Protein AF-A0A955ECC2-F1 (afdb_monomer_lite)

pLDDT: mean 83.62, std 10.17, range [56.03, 97.81]

Structure (mmCIF, N/CA/C/O backbone):
data_AF-A0A955ECC2-F1
#
_entry.id   AF-A0A955ECC2-F1
#
loop_
_atom_site.group_PDB
_atom_site.id
_atom_site.type_symbol
_atom_site.label_atom_id
_atom_site.label_alt_id
_atom_site.label_comp_id
_atom_site.label_asym_id
_atom_site.label_entity_id
_atom_site.label_seq_id
_atom_site.pdbx_PDB_ins_code
_atom_site.Cartn_x
_atom_site.Cartn_y
_atom_site.Cartn_z
_atom_site.occupancy
_atom_site.B_iso_or_equiv
_atom_site.auth_seq_id
_atom_site.auth_comp_id
_atom_site.auth_asym_id
_atom_site.auth_atom_id
_atom_site.pdbx_PDB_model_num
ATOM 1 N N . MET A 1 1 ? 49.416 -9.555 -21.312 1.00 58.25 1 MET A N 1
ATOM 2 C CA . MET A 1 1 ? 48.723 -9.124 -22.547 1.00 58.25 1 MET A CA 1
ATOM 3 C C . MET A 1 1 ? 47.642 -8.119 -22.156 1.00 58.25 1 MET A C 1
ATOM 5 O O . MET A 1 1 ? 46.641 -8.520 -21.577 1.00 58.25 1 MET A O 1
ATOM 9 N N . MET A 1 2 ? 47.886 -6.816 -22.341 1.00 69.06 2 MET A N 1
ATOM 10 C CA . MET A 1 2 ? 46.905 -5.767 -22.018 1.00 69.06 2 MET A CA 1
ATOM 11 C C . MET A 1 2 ? 45.775 -5.801 -23.053 1.00 69.06 2 MET A C 1
ATOM 13 O O . MET A 1 2 ? 46.041 -5.769 -24.253 1.00 69.06 2 MET A O 1
ATOM 17 N N . LYS A 1 3 ? 44.522 -5.920 -22.597 1.00 71.75 3 LYS A N 1
ATOM 18 C CA . LYS A 1 3 ? 43.347 -5.846 -23.478 1.00 71.75 3 LYS A CA 1
ATOM 19 C C . LYS A 1 3 ? 43.221 -4.430 -24.048 1.00 71.75 3 LYS A C 1
ATOM 21 O O . LYS A 1 3 ? 43.574 -3.470 -23.366 1.00 71.75 3 LYS A O 1
ATOM 26 N N . SER A 1 4 ? 42.752 -4.308 -25.293 1.00 85.94 4 SER A N 1
ATOM 27 C CA . SER A 1 4 ? 42.658 -3.005 -25.960 1.00 85.94 4 SER A CA 1
ATOM 28 C C . SER A 1 4 ? 41.712 -2.066 -25.192 1.00 85.94 4 SER A C 1
ATOM 30 O O . SER A 1 4 ? 40.735 -2.532 -24.602 1.00 85.94 4 SER A O 1
ATOM 32 N N . PRO A 1 5 ? 41.957 -0.747 -25.187 1.00 82.00 5 PRO A N 1
ATOM 33 C CA . PRO A 1 5 ? 41.069 0.210 -24.520 1.00 82.00 5 PRO A CA 1
ATOM 34 C C . PRO A 1 5 ? 39.634 0.151 -25.069 1.00 82.00 5 PRO A C 1
ATOM 36 O O . PRO A 1 5 ? 38.678 0.298 -24.314 1.00 82.00 5 PRO A O 1
ATOM 39 N N . PHE A 1 6 ? 39.468 -0.176 -26.354 1.00 89.56 6 PHE A N 1
ATOM 40 C CA . PHE A 1 6 ? 38.159 -0.390 -26.979 1.00 89.56 6 PHE A CA 1
ATOM 41 C C . PHE A 1 6 ? 37.366 -1.551 -26.369 1.00 89.56 6 PHE A C 1
ATOM 43 O O . PHE A 1 6 ? 36.144 -1.465 -26.291 1.00 89.56 6 PHE A O 1
ATOM 50 N N . PHE A 1 7 ? 38.035 -2.606 -25.890 1.00 91.75 7 PHE A N 1
ATOM 51 C CA . PHE A 1 7 ? 37.361 -3.689 -25.170 1.00 91.75 7 PHE A CA 1
ATOM 52 C C . PHE A 1 7 ? 36.719 -3.179 -23.875 1.00 91.75 7 PHE A C 1
ATOM 54 O O . PHE A 1 7 ? 35.573 -3.509 -23.584 1.00 91.75 7 PHE A O 1
ATOM 61 N N . TRP A 1 8 ? 37.433 -2.345 -23.117 1.00 92.56 8 TRP A N 1
ATOM 62 C CA . TRP A 1 8 ? 36.920 -1.789 -21.866 1.00 92.56 8 TRP A CA 1
ATOM 63 C C . TRP A 1 8 ? 35.776 -0.805 -22.098 1.00 92.56 8 TRP A C 1
ATOM 65 O O . TRP A 1 8 ? 34.768 -0.890 -21.402 1.00 92.56 8 TRP A O 1
ATOM 75 N N . PHE A 1 9 ? 35.877 0.061 -23.111 1.00 94.94 9 PHE A N 1
ATOM 76 C CA . PHE A 1 9 ? 34.762 0.933 -23.493 1.00 94.94 9 PHE A CA 1
ATOM 77 C C . PHE A 1 9 ? 33.528 0.132 -23.921 1.00 94.94 9 PHE A C 1
ATOM 79 O O . PHE A 1 9 ? 32.423 0.445 -23.487 1.00 94.94 9 PHE A O 1
ATOM 86 N N . GLY A 1 10 ? 33.711 -0.932 -24.710 1.00 95.31 10 GLY A N 1
ATOM 87 C CA . GLY A 1 10 ? 32.619 -1.820 -25.108 1.00 95.31 10 GLY A CA 1
ATOM 88 C C . GLY A 1 10 ? 31.979 -2.547 -23.923 1.00 95.31 10 GLY A C 1
ATOM 89 O O . GLY A 1 10 ? 30.758 -2.640 -23.854 1.00 95.31 10 GLY A O 1
ATOM 90 N N . LEU A 1 11 ? 32.785 -3.009 -22.962 1.00 95.38 11 LEU A N 1
ATOM 91 C CA . LEU A 1 11 ? 32.288 -3.666 -21.752 1.00 95.38 11 LEU A CA 1
ATOM 92 C C . LEU A 1 11 ? 31.463 -2.711 -20.881 1.00 95.38 11 LEU A C 1
ATOM 94 O O . LEU A 1 11 ? 30.380 -3.077 -20.436 1.00 95.38 11 LEU A O 1
ATOM 98 N N . VAL A 1 12 ? 31.948 -1.486 -20.666 1.00 96.38 12 VAL A N 1
ATOM 99 C CA . VAL A 1 12 ? 31.218 -0.467 -19.895 1.00 96.38 12 VAL A CA 1
ATOM 100 C C . VAL A 1 12 ? 29.919 -0.082 -20.600 1.00 96.38 12 VAL A C 1
ATOM 102 O O . VAL A 1 12 ? 28.876 -0.017 -19.955 1.00 96.38 12 VAL A O 1
ATOM 105 N N . ALA A 1 13 ? 29.956 0.116 -21.921 1.00 96.69 13 ALA A N 1
ATOM 106 C CA . ALA A 1 13 ? 28.761 0.417 -22.704 1.00 96.69 13 ALA A CA 1
ATOM 107 C C . ALA A 1 13 ? 27.728 -0.716 -22.626 1.00 96.69 13 ALA A C 1
ATOM 109 O O . ALA A 1 13 ? 26.544 -0.450 -22.447 1.00 96.69 13 ALA A O 1
ATOM 110 N N . LEU A 1 14 ? 28.173 -1.975 -22.696 1.00 96.81 14 LEU A N 1
ATOM 111 C CA . LEU A 1 14 ? 27.298 -3.137 -22.561 1.00 96.81 14 LEU A CA 1
ATOM 112 C C . LEU A 1 14 ? 26.618 -3.175 -21.190 1.00 96.81 14 LEU A C 1
ATOM 114 O O . LEU A 1 14 ? 25.405 -3.352 -21.128 1.00 96.81 14 LEU A O 1
ATOM 118 N N . ILE A 1 15 ? 27.381 -2.986 -20.109 1.00 97.62 15 ILE A N 1
ATOM 119 C CA . ILE A 1 15 ? 26.835 -2.967 -18.745 1.00 97.62 15 ILE A CA 1
ATOM 120 C C . ILE A 1 15 ? 25.809 -1.836 -18.604 1.00 97.62 15 ILE A C 1
ATOM 122 O O . ILE A 1 15 ? 24.687 -2.095 -18.185 1.00 97.62 15 ILE A O 1
ATOM 126 N N . MET A 1 16 ? 26.131 -0.625 -19.070 1.00 97.75 16 MET A N 1
ATOM 127 C CA . MET A 1 16 ? 25.187 0.500 -19.078 1.00 97.75 16 MET A CA 1
ATOM 128 C C . MET A 1 16 ? 23.908 0.188 -19.862 1.00 97.75 16 MET A C 1
ATOM 130 O O . MET A 1 16 ? 22.815 0.498 -19.398 1.00 97.75 16 MET A O 1
ATOM 134 N N . CYS A 1 17 ? 24.013 -0.429 -21.042 1.00 97.69 17 CYS A N 1
ATOM 135 C CA . CYS A 1 17 ? 22.839 -0.816 -21.823 1.00 97.69 17 CYS A CA 1
ATOM 136 C C . CYS A 1 17 ? 21.964 -1.831 -21.079 1.00 97.69 17 CYS A C 1
ATOM 138 O O . CYS A 1 17 ? 20.740 -1.717 -21.124 1.00 97.69 17 CYS A O 1
ATOM 140 N N . VAL A 1 18 ? 22.576 -2.801 -20.393 1.00 97.81 18 VAL A N 1
ATOM 141 C CA . VAL A 1 18 ? 21.850 -3.770 -19.561 1.00 97.81 18 VAL A CA 1
ATOM 142 C C . VAL A 1 18 ? 21.156 -3.067 -18.398 1.00 97.81 18 VAL A C 1
ATOM 144 O O . VAL A 1 18 ? 19.976 -3.324 -18.176 1.00 97.81 18 VAL A O 1
ATOM 147 N N . ASP A 1 19 ? 21.832 -2.140 -17.718 1.00 96.94 19 ASP A N 1
ATOM 148 C CA . ASP A 1 19 ? 21.242 -1.369 -16.620 1.00 96.94 19 ASP A CA 1
ATOM 149 C C . ASP A 1 19 ? 20.042 -0.550 -17.102 1.00 96.94 19 ASP A C 1
ATOM 151 O O . ASP A 1 19 ? 18.952 -0.655 -16.540 1.00 96.94 19 ASP A O 1
ATOM 155 N N . PHE A 1 20 ? 20.190 0.218 -18.186 1.00 97.12 20 PHE A N 1
ATOM 156 C CA . PHE A 1 20 ? 19.084 1.002 -18.739 1.00 97.12 20 PHE A CA 1
ATOM 157 C C . PHE A 1 20 ? 17.909 0.126 -19.176 1.00 97.12 20 PHE A C 1
ATOM 159 O O . PHE A 1 20 ? 16.758 0.494 -18.944 1.00 97.12 20 PHE A O 1
ATOM 166 N N . ALA A 1 21 ? 18.177 -1.039 -19.771 1.00 96.50 21 ALA A N 1
ATOM 167 C CA . ALA A 1 21 ? 17.131 -1.988 -20.133 1.00 96.50 21 ALA A CA 1
ATOM 168 C C . ALA A 1 21 ? 16.424 -2.557 -18.893 1.00 96.50 21 ALA A C 1
ATOM 170 O O . ALA A 1 21 ? 15.196 -2.635 -18.876 1.00 96.50 21 ALA A O 1
ATOM 171 N N . ALA A 1 22 ? 17.172 -2.905 -17.843 1.00 94.69 22 ALA A N 1
ATOM 172 C CA . ALA A 1 22 ? 16.619 -3.416 -16.593 1.00 94.69 22 ALA A CA 1
ATOM 173 C C . ALA A 1 22 ? 15.762 -2.360 -15.876 1.00 94.69 22 ALA A C 1
ATOM 175 O O . ALA A 1 22 ? 14.625 -2.644 -15.502 1.00 94.69 22 ALA A O 1
ATOM 176 N N . PHE A 1 23 ? 16.256 -1.127 -15.743 1.00 92.88 23 PHE A N 1
ATOM 177 C CA . PHE A 1 23 ? 15.495 -0.028 -15.145 1.00 92.88 23 PHE A CA 1
ATOM 178 C C . PHE A 1 23 ? 14.274 0.349 -15.983 1.00 92.88 23 PHE A C 1
ATOM 180 O O . PHE A 1 23 ? 13.189 0.516 -15.433 1.00 92.88 23 PHE A O 1
ATOM 187 N N . GLY A 1 24 ? 14.415 0.428 -17.308 1.00 91.50 24 GLY A N 1
ATOM 188 C CA . GLY A 1 24 ? 13.293 0.686 -18.208 1.00 91.50 24 GLY A CA 1
ATOM 189 C C . GLY A 1 24 ? 12.214 -0.391 -18.102 1.00 91.50 24 GLY A C 1
ATOM 190 O O . GLY A 1 24 ? 11.029 -0.072 -18.039 1.00 91.50 24 GLY A O 1
ATOM 191 N N . TYR A 1 25 ? 12.616 -1.660 -18.001 1.00 89.81 25 TYR A N 1
ATOM 192 C CA . TYR A 1 25 ? 11.700 -2.773 -17.762 1.00 89.81 25 TYR A CA 1
ATOM 193 C C . TYR A 1 25 ? 10.977 -2.650 -16.414 1.00 89.81 25 TYR A C 1
ATOM 195 O O . TYR A 1 25 ? 9.758 -2.812 -16.362 1.00 89.81 25 TYR A O 1
ATOM 203 N N . LEU A 1 26 ? 11.696 -2.323 -15.334 1.00 87.12 26 LEU A N 1
ATOM 204 C CA . LEU A 1 26 ? 11.098 -2.126 -14.010 1.00 87.12 26 LEU A CA 1
ATOM 205 C C . LEU A 1 26 ? 10.087 -0.975 -14.004 1.00 87.12 26 LEU A C 1
ATOM 207 O O . LEU A 1 26 ? 8.981 -1.154 -13.505 1.00 87.12 26 LEU A O 1
ATOM 211 N N . ILE A 1 27 ? 10.426 0.164 -14.613 1.00 84.38 27 ILE A N 1
ATOM 212 C CA . ILE A 1 27 ? 9.520 1.317 -14.743 1.00 84.38 27 ILE A CA 1
ATOM 213 C C . ILE A 1 27 ? 8.284 0.945 -15.571 1.00 84.38 27 ILE A C 1
ATOM 215 O O . ILE A 1 27 ? 7.163 1.269 -15.197 1.00 84.38 27 ILE A O 1
ATOM 219 N N . ALA A 1 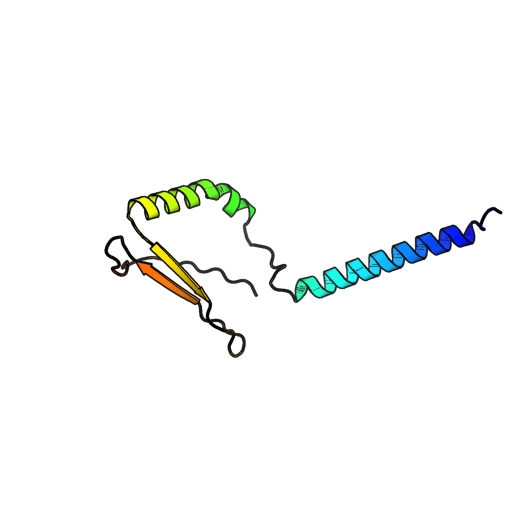28 ? 8.459 0.226 -16.682 1.00 83.25 28 ALA A N 1
ATOM 220 C CA . ALA A 1 28 ? 7.338 -0.197 -17.520 1.00 83.25 28 ALA A CA 1
ATOM 221 C C . ALA A 1 28 ? 6.406 -1.198 -16.812 1.00 83.25 28 ALA A C 1
ATOM 223 O O . ALA A 1 28 ? 5.218 -1.279 -17.131 1.00 83.25 28 ALA A O 1
ATOM 224 N N . ARG A 1 29 ? 6.932 -1.987 -15.867 1.00 80.88 29 ARG A N 1
ATOM 225 C CA . ARG A 1 29 ? 6.151 -2.959 -15.093 1.00 80.88 29 ARG A CA 1
ATOM 226 C C . ARG A 1 29 ? 5.529 -2.367 -13.833 1.00 80.88 29 ARG A C 1
ATOM 228 O O . ARG A 1 29 ? 4.450 -2.827 -13.472 1.00 80.88 29 ARG A O 1
ATOM 235 N N . SER A 1 30 ? 6.136 -1.355 -13.212 1.00 77.06 30 SER A N 1
ATOM 236 C CA . SER A 1 30 ? 5.632 -0.777 -11.960 1.00 77.06 30 SER A CA 1
ATOM 237 C C . SER A 1 30 ? 4.248 -0.141 -12.104 1.00 77.06 30 SER A C 1
ATOM 239 O O . SER A 1 30 ? 3.472 -0.177 -11.161 1.00 77.06 30 SER A O 1
ATOM 241 N N . SER A 1 31 ? 3.886 0.377 -13.282 1.00 66.44 31 SER A N 1
ATOM 242 C CA . SER A 1 31 ? 2.551 0.953 -13.513 1.00 66.44 31 SER A CA 1
ATOM 243 C C . SER A 1 31 ? 1.417 -0.075 -13.626 1.00 66.44 31 SER A C 1
ATOM 245 O O . SER A 1 31 ? 0.258 0.318 -13.633 1.00 66.44 31 SER A O 1
ATOM 247 N N . ASN A 1 32 ? 1.732 -1.368 -13.757 1.00 63.75 32 ASN A N 1
ATOM 248 C CA . ASN A 1 32 ? 0.748 -2.445 -13.938 1.00 63.75 32 ASN A CA 1
ATOM 249 C C . ASN A 1 32 ? 0.750 -3.454 -12.778 1.00 63.75 32 ASN A C 1
ATOM 251 O O . ASN A 1 32 ? 0.083 -4.485 -12.874 1.00 63.75 32 ASN A O 1
ATOM 255 N N . ASP A 1 33 ? 1.544 -3.212 -11.733 1.00 60.44 33 ASP A N 1
ATOM 256 C CA . ASP A 1 33 ? 1.638 -4.087 -10.570 1.00 60.44 33 ASP A CA 1
ATOM 257 C C . ASP A 1 33 ? 1.097 -3.349 -9.329 1.00 60.44 33 ASP A C 1
ATOM 259 O O . ASP A 1 33 ? 1.759 -2.431 -8.835 1.00 60.44 33 ASP A O 1
ATOM 263 N N . PRO A 1 34 ? -0.080 -3.755 -8.812 1.00 60.41 34 PRO A N 1
ATOM 264 C CA . PRO A 1 34 ? -0.735 -3.143 -7.650 1.00 60.41 34 PRO A CA 1
ATOM 265 C C . PRO A 1 34 ? 0.144 -3.130 -6.394 1.00 60.41 34 PRO A C 1
ATOM 267 O O . PRO A 1 34 ? -0.056 -2.333 -5.482 1.00 60.41 34 PRO A O 1
ATOM 270 N N . THR A 1 35 ? 1.150 -4.010 -6.336 1.00 60.81 35 THR A N 1
ATOM 271 C CA . THR A 1 35 ? 2.107 -4.101 -5.224 1.00 60.81 35 THR A CA 1
ATOM 272 C C . THR A 1 35 ? 3.021 -2.870 -5.140 1.00 60.81 35 THR A C 1
ATOM 274 O O . THR A 1 35 ? 3.633 -2.629 -4.103 1.00 60.81 35 THR A O 1
ATOM 277 N N . PHE A 1 36 ? 3.119 -2.085 -6.220 1.00 56.03 36 PHE A N 1
ATOM 278 C CA . PHE A 1 36 ? 3.883 -0.836 -6.290 1.00 56.03 36 PHE A CA 1
ATOM 279 C C . PHE A 1 36 ? 3.009 0.413 -6.123 1.00 56.03 36 PHE A C 1
ATOM 281 O O . PHE A 1 36 ? 3.499 1.523 -6.347 1.00 56.03 36 PHE A O 1
ATOM 288 N N . ALA A 1 37 ? 1.735 0.257 -5.746 1.00 64.31 37 ALA A N 1
ATOM 289 C CA . ALA A 1 37 ? 0.874 1.389 -5.448 1.00 64.31 37 ALA A CA 1
ATOM 290 C C . ALA A 1 37 ? 1.518 2.258 -4.356 1.00 64.31 37 ALA A C 1
ATOM 292 O O . ALA A 1 37 ? 1.892 1.778 -3.284 1.00 64.31 37 ALA A O 1
ATOM 293 N N . VAL A 1 38 ? 1.693 3.544 -4.660 1.00 67.06 38 VAL A N 1
ATOM 294 C CA . VAL A 1 38 ? 2.178 4.516 -3.683 1.00 67.06 38 VAL A CA 1
ATOM 295 C C . VAL A 1 38 ? 1.052 4.745 -2.687 1.00 67.06 38 VAL A C 1
ATOM 297 O O . VAL A 1 38 ? -0.006 5.243 -3.062 1.00 67.06 38 VAL A O 1
ATOM 300 N N . GLU A 1 39 ? 1.296 4.368 -1.437 1.00 72.12 39 GLU A N 1
ATOM 301 C CA . GLU A 1 39 ? 0.398 4.639 -0.320 1.00 72.12 39 GLU A CA 1
ATOM 302 C C . GLU A 1 39 ? 0.199 6.153 -0.189 1.00 72.12 39 GLU A C 1
ATOM 304 O O . GLU A 1 39 ? 1.157 6.904 0.047 1.00 72.12 39 GLU A O 1
ATOM 309 N N . GLU A 1 40 ? -1.038 6.609 -0.377 1.00 70.19 40 GLU A N 1
ATOM 310 C CA . GLU A 1 40 ? -1.361 8.020 -0.232 1.00 70.19 40 GLU A CA 1
ATOM 311 C C . GLU A 1 40 ? -1.160 8.427 1.234 1.00 70.19 40 GLU A C 1
ATOM 313 O O . GLU A 1 40 ? -1.326 7.626 2.156 1.00 70.19 40 GLU A O 1
ATOM 318 N N . SER A 1 41 ? -0.698 9.662 1.442 1.00 76.62 41 SER A N 1
ATOM 319 C CA . SER A 1 41 ? -0.493 10.250 2.771 1.00 76.62 41 SER A CA 1
ATOM 320 C C . SER A 1 41 ? 0.341 9.417 3.765 1.00 76.62 41 SER A C 1
ATOM 322 O O . SER A 1 41 ? 0.237 9.616 4.974 1.00 76.62 41 SER A O 1
ATOM 324 N N . TYR A 1 42 ? 1.257 8.552 3.297 1.00 79.38 42 TYR A N 1
ATOM 325 C CA . TYR A 1 42 ? 2.113 7.717 4.163 1.00 79.38 42 TYR A CA 1
ATOM 326 C C . TYR A 1 42 ? 2.806 8.498 5.294 1.00 79.38 42 TYR A C 1
ATOM 328 O O . TYR A 1 42 ? 2.932 8.016 6.418 1.00 79.38 42 TYR A O 1
ATOM 336 N N . TYR A 1 43 ? 3.237 9.731 5.013 1.00 82.12 43 TYR A N 1
ATOM 337 C CA . TYR A 1 43 ? 3.839 10.609 6.015 1.00 82.12 43 TYR A CA 1
ATOM 338 C C . TYR A 1 43 ? 2.860 10.995 7.137 1.00 82.12 43 TYR A C 1
ATOM 340 O O . TYR A 1 43 ? 3.217 10.942 8.312 1.00 82.12 43 TYR A O 1
ATOM 348 N N . GLU A 1 44 ? 1.624 11.343 6.783 1.00 84.31 44 GLU A N 1
ATOM 349 C CA . GLU A 1 44 ? 0.564 11.695 7.735 1.00 84.31 44 GLU A CA 1
ATOM 350 C C . GLU A 1 44 ? 0.151 10.460 8.545 1.00 84.31 44 GLU A C 1
ATOM 352 O O . GLU A 1 44 ? 0.091 10.522 9.770 1.00 84.31 44 GLU A O 1
ATOM 357 N N . LYS A 1 45 ? 0.028 9.294 7.892 1.00 82.44 45 LYS A N 1
ATOM 358 C CA . LYS A 1 45 ? -0.186 8.001 8.569 1.00 82.44 45 LYS A CA 1
ATOM 359 C C . LYS A 1 45 ? 0.932 7.684 9.569 1.00 82.44 45 LYS A C 1
ATOM 361 O O . LYS A 1 45 ? 0.669 7.141 10.639 1.00 82.44 45 LYS A O 1
ATOM 366 N N . GLY A 1 46 ? 2.174 8.045 9.241 1.00 83.75 46 GLY A N 1
ATOM 367 C CA . GLY A 1 46 ? 3.320 7.908 10.138 1.00 83.75 46 GLY A CA 1
ATOM 368 C C . GLY A 1 46 ? 3.251 8.828 11.361 1.00 83.75 46 GLY A C 1
ATOM 369 O O . GLY A 1 46 ? 3.624 8.408 12.455 1.00 83.75 46 GLY A O 1
ATOM 370 N N . LEU A 1 47 ? 2.750 10.056 11.200 1.00 89.94 47 LEU A N 1
ATOM 371 C CA . LEU A 1 47 ? 2.521 10.994 12.307 1.00 89.94 47 LEU A CA 1
ATOM 372 C C . LEU A 1 47 ? 1.393 10.522 13.235 1.00 89.94 47 LEU A C 1
ATOM 374 O O . LEU A 1 47 ? 1.536 10.591 14.455 1.00 89.94 47 LEU A O 1
ATOM 378 N N . ASP A 1 48 ? 0.313 9.988 12.665 1.00 89.38 48 ASP A N 1
ATOM 379 C CA . ASP A 1 48 ? -0.870 9.535 13.407 1.00 89.38 48 ASP A CA 1
ATOM 380 C C . ASP A 1 48 ? -0.739 8.102 13.960 1.00 89.38 48 ASP A C 1
ATOM 382 O O . ASP A 1 48 ? -1.678 7.556 14.552 1.00 89.38 48 ASP A O 1
ATOM 386 N N . TRP A 1 49 ? 0.437 7.482 13.815 1.00 87.81 49 TRP A N 1
ATOM 387 C CA . TRP A 1 49 ? 0.694 6.108 14.246 1.00 87.81 49 TRP A CA 1
ATOM 388 C C . TRP A 1 49 ? 0.408 5.888 15.735 1.00 87.81 49 TRP A C 1
ATOM 390 O O . TRP A 1 49 ? -0.210 4.893 16.119 1.00 87.81 49 TRP A O 1
ATOM 400 N N . ASP A 1 50 ? 0.785 6.842 16.587 1.00 90.06 50 ASP A N 1
ATOM 401 C CA . ASP A 1 50 ? 0.521 6.752 18.024 1.00 90.06 50 ASP A CA 1
ATOM 402 C C . ASP A 1 50 ? -0.982 6.763 18.333 1.00 90.06 50 ASP A C 1
ATOM 404 O O . ASP A 1 50 ? -1.445 6.032 19.214 1.00 90.06 50 ASP A O 1
ATOM 408 N N . THR A 1 51 ? -1.769 7.543 17.587 1.00 89.12 51 THR A N 1
ATOM 409 C CA . THR A 1 51 ? -3.231 7.568 17.707 1.00 89.12 51 THR A CA 1
ATOM 410 C C . THR A 1 51 ? -3.841 6.245 17.256 1.00 89.12 51 THR A C 1
ATOM 412 O O . THR A 1 51 ? -4.711 5.711 17.949 1.00 89.12 51 THR A O 1
ATOM 415 N N . HIS A 1 52 ? -3.349 5.676 16.153 1.00 87.38 52 HIS A N 1
ATOM 416 C CA . HIS A 1 52 ? -3.763 4.354 15.685 1.00 87.38 52 HIS A CA 1
ATOM 417 C C . HIS A 1 52 ? -3.494 3.275 16.747 1.00 87.38 52 HIS A C 1
ATOM 419 O O . HIS A 1 52 ? -4.404 2.550 17.153 1.00 87.38 52 HIS A O 1
ATOM 425 N N . MET A 1 53 ? -2.278 3.246 17.299 1.00 90.38 53 MET A N 1
ATOM 426 C CA . MET A 1 53 ? -1.896 2.308 18.358 1.00 90.38 53 MET A CA 1
ATOM 427 C C . MET A 1 53 ? -2.692 2.515 19.653 1.00 90.38 53 MET A C 1
ATOM 429 O O . MET A 1 53 ? -3.022 1.548 20.344 1.00 90.38 53 MET A O 1
ATOM 433 N N . ALA A 1 54 ? -3.022 3.759 20.012 1.00 89.50 54 ALA A N 1
ATOM 434 C CA . ALA A 1 54 ? -3.870 4.052 21.165 1.00 89.50 54 ALA A CA 1
ATOM 435 C C . ALA A 1 54 ? -5.303 3.535 20.968 1.00 89.50 54 ALA A C 1
ATOM 437 O O . ALA A 1 54 ? -5.892 2.986 21.905 1.00 89.50 54 ALA A O 1
ATOM 438 N N . GLN A 1 55 ? -5.850 3.661 19.755 1.00 86.81 55 GLN A N 1
ATOM 439 C CA . GLN A 1 55 ? -7.149 3.094 19.409 1.00 86.81 55 GLN A CA 1
ATOM 440 C C . GLN A 1 55 ? -7.119 1.564 19.464 1.00 86.81 55 GLN A C 1
ATOM 442 O O . GLN A 1 55 ? -8.032 0.970 20.034 1.00 86.81 55 GLN A O 1
ATOM 447 N N . GLU A 1 56 ? -6.071 0.915 18.948 1.00 86.50 56 GLU A N 1
ATOM 448 C CA . GLU A 1 56 ? -5.928 -0.543 19.039 1.00 86.50 56 GLU A CA 1
ATOM 449 C C . GLU A 1 56 ? -5.873 -1.035 20.488 1.00 86.50 56 GLU A C 1
ATOM 451 O O . GLU A 1 56 ? -6.569 -1.986 20.847 1.00 86.50 56 GLU A O 1
ATOM 456 N N . ARG A 1 57 ? -5.108 -0.357 21.355 1.00 88.25 57 ARG A N 1
ATOM 457 C CA . ARG A 1 57 ? -5.062 -0.683 22.790 1.00 88.25 57 ARG A CA 1
ATOM 458 C C . ARG A 1 57 ? -6.429 -0.531 23.440 1.00 88.25 57 ARG A C 1
ATOM 460 O O . ARG A 1 57 ? -6.863 -1.428 24.154 1.00 88.25 57 ARG A O 1
ATOM 467 N N . ARG A 1 58 ? -7.139 0.558 23.141 1.00 87.12 58 ARG A N 1
ATOM 468 C CA . ARG A 1 58 ? -8.498 0.781 23.645 1.00 87.12 58 ARG A CA 1
ATOM 469 C C . ARG A 1 58 ? -9.467 -0.292 23.149 1.00 87.12 58 ARG A C 1
ATOM 471 O O . ARG A 1 58 ? -10.275 -0.787 23.927 1.00 87.12 58 ARG A O 1
ATOM 478 N N . ASN A 1 59 ? -9.375 -0.687 21.882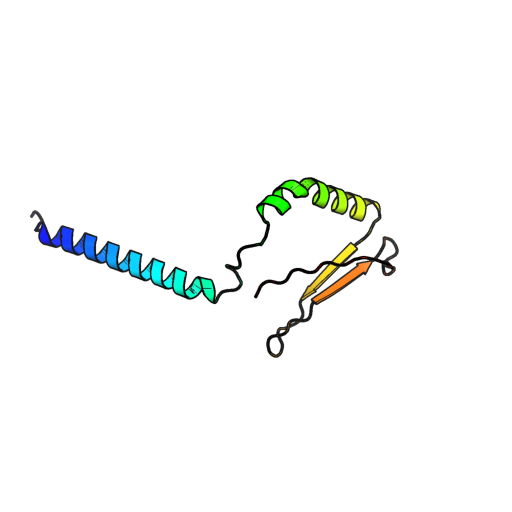 1.00 85.81 59 ASN A N 1
ATOM 479 C CA . ASN A 1 59 ? -10.173 -1.780 21.330 1.00 85.81 59 ASN A CA 1
ATOM 480 C C . ASN A 1 59 ? -9.888 -3.090 22.080 1.00 85.81 59 ASN A C 1
ATOM 482 O O . ASN A 1 59 ? -10.825 -3.788 22.465 1.00 85.81 59 ASN A O 1
ATOM 486 N N . ALA A 1 60 ? -8.613 -3.388 22.352 1.00 83.19 60 ALA A N 1
ATOM 487 C CA . ALA A 1 60 ? -8.209 -4.565 23.116 1.00 83.19 60 ALA A CA 1
ATOM 488 C C . ALA A 1 60 ? -8.723 -4.530 24.568 1.00 83.19 60 ALA A C 1
ATOM 490 O O . ALA A 1 60 ? -9.233 -5.538 25.055 1.00 83.19 60 ALA A O 1
ATOM 491 N N . GLU A 1 61 ? -8.663 -3.375 25.239 1.00 87.31 61 GLU A N 1
ATOM 492 C CA . GLU A 1 61 ? -9.220 -3.166 26.586 1.00 87.31 61 GLU A CA 1
ATOM 493 C C . GLU A 1 61 ? -10.743 -3.361 26.626 1.00 87.31 61 GLU A C 1
ATOM 495 O O . GLU A 1 61 ? -11.276 -3.968 27.556 1.00 87.31 61 GLU A O 1
ATOM 500 N N . LEU A 1 62 ? -11.451 -2.896 25.592 1.00 85.81 62 LEU A N 1
ATOM 501 C CA . LEU A 1 62 ? -12.894 -3.099 25.425 1.00 85.81 62 LEU A CA 1
ATOM 502 C C . LEU A 1 62 ? -13.252 -4.537 25.005 1.00 85.81 62 LEU A C 1
ATOM 504 O O . LEU A 1 62 ? -14.431 -4.899 24.981 1.00 85.81 62 LEU A O 1
ATOM 508 N N . GLY A 1 63 ? -12.251 -5.361 24.679 1.00 86.88 63 GLY A N 1
ATOM 509 C CA . GLY A 1 63 ? -12.416 -6.720 24.169 1.00 86.88 63 GLY A CA 1
ATOM 510 C C . GLY A 1 63 ? -12.988 -6.7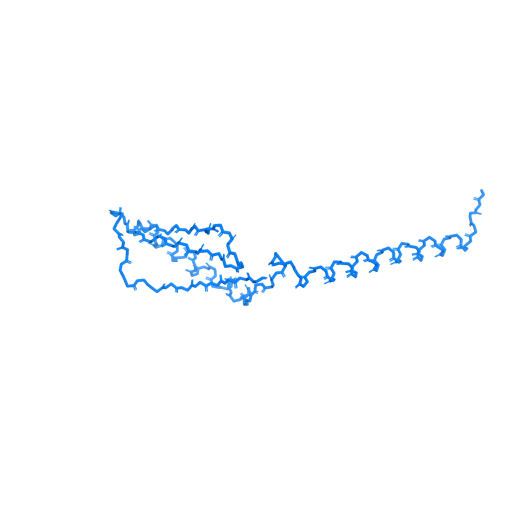81 22.752 1.00 86.88 63 GLY A C 1
ATOM 511 O O . GLY A 1 63 ? -13.496 -7.827 22.352 1.00 86.88 63 GLY A O 1
ATOM 512 N N . TRP A 1 64 ? -12.929 -5.677 22.005 1.00 89.31 64 TRP A N 1
ATOM 513 C CA . TRP A 1 64 ? -13.388 -5.616 20.623 1.00 89.31 64 TRP A CA 1
ATOM 514 C C . TRP A 1 64 ? -12.438 -6.381 19.709 1.00 89.31 64 TRP A C 1
ATOM 516 O O . TRP A 1 64 ? -11.218 -6.355 19.881 1.00 89.31 64 TRP A O 1
ATOM 526 N N . ARG A 1 65 ? -13.000 -7.060 18.712 1.00 85.00 65 ARG A N 1
ATOM 527 C CA . ARG A 1 65 ? -12.237 -7.792 17.702 1.00 85.00 65 ARG A CA 1
ATOM 528 C C . ARG A 1 65 ? -12.708 -7.394 16.320 1.00 85.00 65 ARG A C 1
ATOM 530 O O . ARG A 1 65 ? -13.903 -7.434 16.033 1.00 85.00 65 ARG A O 1
ATOM 537 N N . VAL A 1 66 ? -11.744 -7.062 15.472 1.00 86.94 66 VAL A N 1
ATOM 538 C CA . VAL A 1 66 ? -11.950 -6.783 14.054 1.00 86.94 66 VAL A CA 1
ATOM 539 C C . VAL A 1 66 ? -11.259 -7.887 13.266 1.00 86.94 66 VAL A C 1
ATOM 541 O O . VAL A 1 66 ? -10.079 -8.156 13.476 1.00 86.94 66 VAL A O 1
ATOM 544 N N . ALA A 1 67 ? -11.992 -8.547 12.377 1.00 87.69 67 ALA A N 1
ATOM 545 C CA . ALA A 1 67 ? -11.449 -9.528 11.450 1.00 87.69 67 ALA A CA 1
ATOM 546 C C . ALA A 1 67 ? -11.824 -9.134 10.022 1.00 87.69 67 ALA A C 1
ATOM 548 O O . ALA A 1 67 ? -13.001 -8.939 9.722 1.00 87.69 67 ALA A O 1
ATOM 549 N N . ALA A 1 68 ? -10.824 -9.044 9.150 1.00 88.88 68 ALA A N 1
ATOM 550 C CA . ALA A 1 68 ? -11.006 -8.788 7.730 1.00 88.88 68 ALA A CA 1
ATOM 551 C C . ALA A 1 68 ? -10.730 -10.065 6.933 1.00 88.88 68 ALA A C 1
ATOM 553 O O . ALA A 1 68 ? -9.739 -10.758 7.171 1.00 88.88 68 ALA A O 1
ATOM 554 N N . ARG A 1 69 ? -11.606 -10.382 5.982 1.00 88.88 69 ARG A N 1
ATOM 555 C CA . ARG A 1 69 ? -11.403 -11.443 4.995 1.00 88.88 69 ARG A CA 1
ATOM 556 C C . ARG A 1 69 ? -11.613 -10.877 3.606 1.00 88.88 69 ARG A C 1
ATOM 558 O O . ARG A 1 69 ? -12.642 -10.269 3.339 1.00 88.88 69 ARG A O 1
ATOM 565 N N . VAL A 1 70 ? -10.646 -11.115 2.732 1.00 86.44 70 VAL A N 1
ATOM 566 C CA . VAL A 1 70 ? -10.765 -10.805 1.309 1.00 86.44 70 VAL A CA 1
ATOM 567 C C . VAL A 1 70 ? -11.173 -12.091 0.596 1.00 86.44 70 VAL A C 1
ATOM 569 O O . VAL A 1 70 ? -10.479 -13.102 0.704 1.00 86.44 70 VAL A O 1
ATOM 572 N N . GLY A 1 71 ? -12.325 -12.067 -0.066 1.00 82.12 71 GLY A N 1
ATOM 573 C CA . GLY A 1 71 ? -12.843 -13.154 -0.886 1.00 82.12 71 GLY A CA 1
ATOM 574 C C . GLY A 1 71 ? -12.045 -13.345 -2.175 1.00 82.12 71 GLY A C 1
ATOM 575 O O . GLY A 1 71 ? -11.158 -12.556 -2.521 1.00 82.12 71 GLY A O 1
ATOM 576 N N . GLU A 1 72 ? -12.351 -14.423 -2.894 1.00 77.25 72 GLU A N 1
ATOM 577 C CA . GLU A 1 72 ? -11.694 -14.714 -4.166 1.00 77.25 72 GLU A CA 1
ATOM 578 C C . GLU A 1 72 ? -12.002 -13.639 -5.216 1.00 77.25 72 GLU A C 1
ATOM 580 O O . GLU A 1 72 ? -13.068 -13.023 -5.227 1.00 77.25 72 GLU A O 1
ATOM 585 N N . ALA A 1 73 ? -11.037 -13.395 -6.103 1.00 71.00 73 ALA A N 1
ATOM 586 C CA . ALA A 1 73 ? -11.204 -12.437 -7.184 1.00 71.00 73 ALA A CA 1
ATOM 587 C C . ALA A 1 73 ? -12.141 -13.010 -8.255 1.00 71.00 73 ALA A C 1
ATOM 589 O O . ALA A 1 73 ? -11.785 -13.964 -8.944 1.00 71.00 73 ALA A O 1
ATOM 590 N N . GLY A 1 74 ? -13.316 -12.404 -8.423 1.00 62.53 74 GLY A N 1
ATOM 591 C CA . GLY A 1 74 ? -14.268 -12.730 -9.483 1.00 62.53 74 GLY A CA 1
ATOM 592 C C . GLY A 1 74 ? -14.501 -11.520 -10.383 1.00 62.53 74 GLY A C 1
ATOM 593 O O . GLY A 1 74 ? -14.833 -10.447 -9.896 1.00 62.53 74 GLY A O 1
ATOM 594 N N . ALA A 1 75 ? -14.319 -11.673 -11.699 1.00 68.50 75 ALA A N 1
ATOM 595 C CA . ALA A 1 75 ? -14.612 -10.638 -12.705 1.00 68.50 75 ALA A CA 1
ATOM 596 C C . ALA A 1 75 ? -14.010 -9.236 -12.424 1.00 68.50 75 ALA A C 1
ATOM 598 O O . ALA A 1 75 ? -14.602 -8.222 -12.783 1.00 68.50 75 ALA A O 1
ATOM 599 N N . GLY A 1 76 ? -12.835 -9.170 -11.786 1.00 70.56 76 GLY A N 1
ATOM 600 C CA . GLY A 1 76 ? -12.174 -7.902 -11.443 1.00 70.56 76 GLY A CA 1
ATOM 601 C C . GLY A 1 76 ? -12.666 -7.245 -10.147 1.00 70.56 76 GLY A C 1
ATOM 602 O O . GLY A 1 76 ? -12.201 -6.164 -9.809 1.00 70.56 76 GLY A O 1
ATOM 603 N N . VAL A 1 77 ? -13.558 -7.898 -9.398 1.00 73.06 77 VAL A N 1
ATOM 604 C CA . VAL A 1 77 ? -14.023 -7.464 -8.076 1.00 73.06 77 VAL A CA 1
ATOM 605 C C . VAL A 1 77 ? -13.565 -8.479 -7.027 1.00 73.06 77 VAL A C 1
ATOM 607 O O . VAL A 1 77 ? -13.594 -9.691 -7.253 1.00 73.06 77 VAL A O 1
ATOM 610 N N . ARG A 1 78 ? -13.125 -7.986 -5.867 1.00 83.50 78 ARG A N 1
ATOM 611 C CA . ARG A 1 78 ? -12.858 -8.801 -4.676 1.00 83.50 78 ARG A CA 1
ATOM 612 C C . ARG A 1 78 ? -13.823 -8.391 -3.579 1.00 83.50 78 ARG A C 1
ATOM 614 O O . ARG A 1 78 ? -13.995 -7.205 -3.315 1.00 83.50 78 ARG A O 1
ATOM 621 N N . GLU A 1 79 ? -14.441 -9.373 -2.943 1.00 85.31 79 GLU A N 1
ATOM 622 C CA . GLU A 1 79 ? -15.281 -9.129 -1.776 1.00 85.31 79 GLU A CA 1
ATOM 623 C C . GLU A 1 79 ? -14.393 -8.838 -0.558 1.00 85.31 79 GLU A C 1
ATOM 625 O O . GLU A 1 79 ? -13.447 -9.575 -0.296 1.00 85.31 79 GLU A O 1
ATOM 630 N N . LEU A 1 80 ? -14.686 -7.779 0.197 1.00 86.12 80 LEU A N 1
ATOM 631 C CA . LEU A 1 80 ? -14.085 -7.538 1.508 1.00 86.12 80 LEU A CA 1
ATOM 632 C C . LEU A 1 80 ? -15.162 -7.724 2.576 1.00 86.12 80 LEU A C 1
ATOM 634 O O . LEU A 1 80 ? -16.120 -6.958 2.642 1.00 86.12 80 LEU A O 1
ATOM 638 N N . VAL A 1 81 ? -14.978 -8.723 3.436 1.00 89.38 81 VAL A N 1
ATOM 639 C CA . VAL A 1 81 ? -15.856 -9.007 4.572 1.00 89.38 81 VAL A CA 1
ATOM 640 C C . VAL A 1 81 ? -15.167 -8.557 5.854 1.00 89.38 81 VAL A C 1
ATOM 642 O O . VAL A 1 81 ? -14.122 -9.090 6.231 1.00 89.38 81 VAL A O 1
ATOM 645 N N . LEU A 1 82 ? -15.774 -7.594 6.547 1.00 88.50 82 LEU A N 1
ATOM 646 C CA . LEU A 1 82 ? -15.329 -7.107 7.852 1.00 88.50 82 LEU A CA 1
ATOM 647 C C . LEU A 1 82 ? -16.274 -7.616 8.941 1.00 88.50 82 LEU A C 1
ATOM 649 O O . LEU A 1 82 ? -17.484 -7.417 8.877 1.00 88.50 82 LEU A O 1
ATOM 653 N N . THR A 1 83 ? -15.721 -8.275 9.954 1.00 89.50 83 THR A N 1
ATOM 654 C CA . THR A 1 83 ? -16.450 -8.731 11.141 1.00 89.50 83 THR A CA 1
ATOM 655 C C . THR A 1 83 ? -15.958 -7.951 12.348 1.00 89.50 83 THR A C 1
ATOM 657 O O . THR A 1 83 ? -14.789 -8.064 12.712 1.00 89.50 83 THR A O 1
ATOM 660 N N . ILE A 1 84 ? -16.846 -7.171 12.964 1.00 89.44 84 ILE A N 1
ATOM 661 C CA . ILE A 1 84 ? -16.551 -6.369 14.155 1.00 89.44 84 ILE A CA 1
ATOM 662 C C . ILE A 1 84 ? -17.454 -6.846 15.285 1.00 89.44 84 ILE A C 1
ATOM 664 O O . ILE A 1 84 ? -18.680 -6.734 15.198 1.00 89.44 84 ILE A O 1
ATOM 668 N N . VAL A 1 85 ? -16.847 -7.382 16.340 1.00 91.62 85 VAL A N 1
ATOM 669 C CA . VAL A 1 85 ? -17.568 -7.899 17.506 1.00 91.62 85 VAL A CA 1
ATOM 670 C C . VAL A 1 85 ? -17.028 -7.315 18.801 1.00 91.62 85 VAL A C 1
ATOM 672 O O . VAL A 1 85 ? -15.846 -6.986 18.897 1.00 91.62 85 VAL A O 1
ATOM 675 N N . ASP A 1 86 ? -17.898 -7.192 19.797 1.00 89.12 86 ASP A N 1
ATOM 676 C CA . ASP A 1 86 ? -17.528 -6.821 21.157 1.00 89.12 86 ASP A CA 1
ATOM 677 C C . ASP A 1 86 ? -16.954 -8.018 21.942 1.00 89.12 86 ASP A C 1
ATOM 679 O O . ASP A 1 86 ? -16.782 -9.129 21.424 1.00 89.12 86 ASP A O 1
ATOM 683 N N . ARG A 1 87 ? -16.683 -7.796 23.232 1.00 88.94 87 ARG A N 1
ATOM 684 C CA . ARG A 1 87 ? -16.182 -8.826 24.152 1.00 88.94 87 ARG A CA 1
ATOM 685 C C . ARG A 1 87 ? -17.093 -10.051 24.299 1.00 88.94 87 ARG A C 1
ATOM 687 O O . ARG A 1 87 ? -16.593 -11.124 24.630 1.00 88.94 87 ARG A O 1
ATOM 694 N N . ASP A 1 88 ? -18.394 -9.892 24.071 1.00 89.94 88 ASP A N 1
ATOM 695 C CA . ASP A 1 88 ? -19.418 -10.932 24.198 1.00 89.94 88 ASP A CA 1
ATOM 696 C C . ASP A 1 88 ? -19.717 -11.595 22.839 1.00 89.94 88 ASP A C 1
ATOM 698 O O . ASP A 1 88 ? -20.694 -12.334 22.706 1.00 89.94 88 ASP A O 1
ATOM 702 N N . ALA A 1 89 ? -18.880 -11.334 21.827 1.00 86.25 89 ALA A N 1
ATOM 703 C CA . ALA A 1 89 ? -19.062 -11.757 20.441 1.00 86.25 89 ALA A CA 1
ATOM 704 C C . ALA A 1 89 ? -20.339 -11.201 19.780 1.00 86.25 89 ALA A C 1
ATOM 706 O O . ALA A 1 89 ? -20.830 -11.768 18.799 1.00 86.25 89 ALA A O 1
ATOM 707 N N . ARG A 1 90 ? -20.879 -10.084 20.283 1.00 89.81 90 ARG A N 1
ATOM 708 C CA . ARG A 1 90 ? -22.024 -9.405 19.669 1.00 89.81 90 ARG A CA 1
ATOM 709 C C . ARG A 1 90 ? -21.547 -8.402 18.617 1.00 89.81 90 ARG A C 1
ATOM 711 O O . ARG A 1 90 ? -20.518 -7.760 18.824 1.00 89.81 90 ARG A O 1
ATOM 718 N N . PRO A 1 91 ? -22.280 -8.226 17.504 1.00 88.06 91 PRO A N 1
ATOM 719 C CA . PRO A 1 91 ? -21.953 -7.212 16.508 1.00 88.06 91 PRO A CA 1
ATOM 720 C C . PRO A 1 91 ? -21.926 -5.809 17.118 1.00 88.06 91 PRO A C 1
ATOM 722 O O . PRO A 1 91 ? -22.855 -5.417 17.828 1.00 88.06 91 PRO A O 1
ATOM 725 N N . VAL A 1 92 ? -20.886 -5.036 16.809 1.00 87.12 92 VAL A N 1
ATOM 726 C CA . VAL A 1 92 ? -20.802 -3.633 17.234 1.00 87.12 92 VAL A CA 1
ATOM 727 C C . VAL A 1 92 ? -21.692 -2.778 16.327 1.00 87.12 92 VAL A C 1
ATOM 729 O O . VAL A 1 92 ? -21.469 -2.690 15.121 1.00 87.12 92 VAL A O 1
ATOM 732 N N . GLY A 1 93 ? -22.719 -2.149 16.904 1.00 86.31 93 GLY A N 1
ATOM 733 C CA . GLY A 1 93 ? -23.620 -1.241 16.191 1.00 86.31 93 GLY A CA 1
ATOM 734 C C . GLY A 1 93 ? -23.061 0.180 16.078 1.00 86.31 93 GLY A C 1
ATOM 735 O O . GLY A 1 93 ? -22.413 0.670 16.998 1.00 86.31 93 GLY A O 1
ATOM 736 N N . GLY A 1 94 ? -23.342 0.858 14.960 1.00 83.19 94 GLY A N 1
ATOM 737 C CA . GLY A 1 94 ? -22.989 2.271 14.760 1.00 83.19 94 GLY A CA 1
ATOM 738 C C . GLY A 1 94 ? -21.510 2.547 14.459 1.00 83.19 94 GLY A C 1
ATOM 739 O O . GLY A 1 94 ? -21.094 3.701 14.506 1.00 83.19 94 GLY A O 1
ATOM 740 N N . ALA A 1 95 ? -20.716 1.517 14.154 1.00 81.38 95 ALA A N 1
ATOM 741 C CA . ALA A 1 95 ? -19.327 1.690 13.747 1.00 81.38 95 ALA A CA 1
ATOM 742 C C . ALA A 1 95 ? -19.235 2.416 12.394 1.00 81.38 95 ALA A C 1
ATOM 744 O O . ALA A 1 95 ? -19.922 2.059 11.435 1.00 81.38 95 ALA A O 1
ATOM 745 N N . LEU A 1 96 ? -18.354 3.412 12.316 1.00 83.12 96 LEU A N 1
ATOM 746 C CA . LEU A 1 96 ? -17.942 4.019 11.054 1.00 83.12 96 LEU A CA 1
ATOM 747 C C . LEU A 1 96 ? -16.746 3.236 10.514 1.00 83.12 96 LEU A C 1
ATOM 749 O O . LEU A 1 96 ? -15.768 3.028 11.230 1.00 83.12 96 LEU A O 1
ATOM 753 N N . ILE A 1 97 ? -16.841 2.793 9.263 1.00 82.75 97 ILE A N 1
ATOM 754 C CA . ILE A 1 97 ? -15.810 1.995 8.601 1.00 82.75 97 ILE A CA 1
ATOM 755 C C . ILE A 1 97 ? -15.287 2.795 7.410 1.00 82.75 97 ILE A C 1
ATOM 757 O O . ILE A 1 97 ? -16.050 3.127 6.505 1.00 82.75 97 ILE A O 1
ATOM 761 N N . GLY A 1 98 ? -13.987 3.086 7.416 1.00 85.88 98 GLY A N 1
ATOM 762 C CA . GLY A 1 98 ? -13.251 3.547 6.242 1.00 85.88 98 GLY A CA 1
ATOM 763 C C . GLY A 1 98 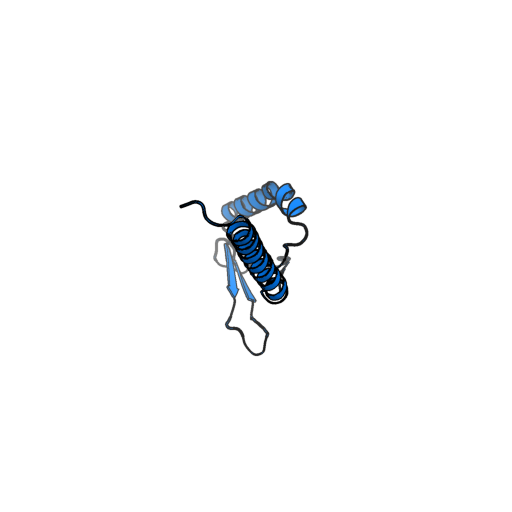? -12.475 2.379 5.643 1.00 85.88 98 GLY A C 1
ATOM 764 O O . GLY A 1 98 ? -11.797 1.661 6.376 1.00 85.88 98 GLY A O 1
ATOM 765 N N . VAL A 1 99 ? -12.597 2.172 4.333 1.00 82.38 99 VAL A N 1
ATOM 766 C CA . VAL A 1 99 ? -11.812 1.182 3.588 1.00 82.38 99 VAL A CA 1
ATOM 767 C C . VAL A 1 99 ? -11.068 1.914 2.488 1.00 82.38 99 VAL A C 1
ATOM 769 O O . VAL A 1 99 ? -11.677 2.655 1.719 1.00 82.38 99 VAL A O 1
ATOM 772 N N . GLU A 1 100 ? -9.770 1.667 2.410 1.00 79.00 100 GLU A N 1
ATOM 773 C CA . GLU A 1 100 ? -8.912 2.125 1.327 1.00 79.00 100 GLU A CA 1
ATOM 774 C C . GLU A 1 100 ? -8.445 0.897 0.540 1.00 79.00 100 GLU A C 1
ATOM 776 O O . GLU A 1 100 ? -8.096 -0.130 1.129 1.00 79.00 100 GLU A O 1
ATOM 781 N N . ALA A 1 101 ? -8.529 0.966 -0.787 1.00 75.31 101 ALA A N 1
ATOM 782 C CA . ALA A 1 101 ? -8.179 -0.131 -1.678 1.00 75.31 101 ALA A CA 1
ATOM 783 C C . ALA A 1 101 ? -7.333 0.396 -2.835 1.00 75.31 101 ALA A C 1
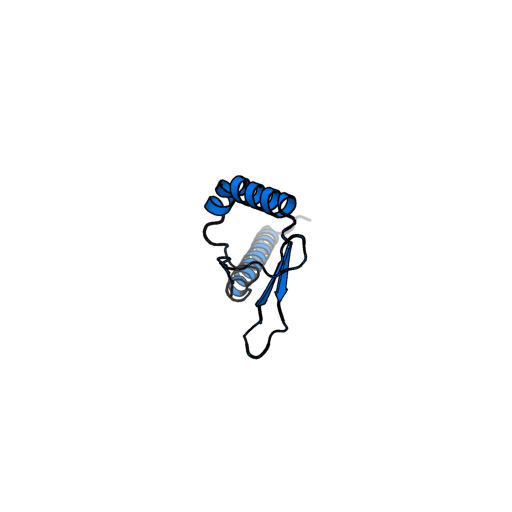ATOM 785 O O . ALA A 1 101 ? -7.661 1.419 -3.436 1.00 75.31 101 ALA A O 1
ATOM 786 N N . PHE A 1 102 ? -6.271 -0.338 -3.153 1.00 70.50 102 PHE A N 1
ATOM 787 C CA . PHE A 1 102 ? -5.303 0.013 -4.188 1.00 70.50 102 PHE A CA 1
ATOM 788 C C . PHE A 1 102 ? -5.487 -0.908 -5.398 1.00 70.50 102 PHE A C 1
ATOM 790 O O . PHE A 1 102 ? -5.807 -2.091 -5.232 1.00 70.50 102 PHE A O 1
ATOM 797 N N . ALA A 1 103 ? -5.358 -0.336 -6.596 1.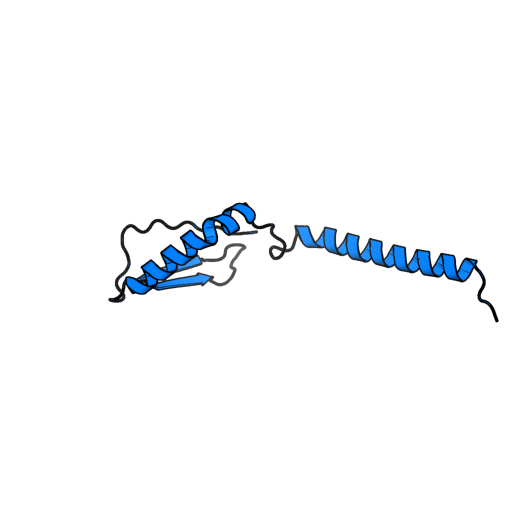00 61.34 103 ALA A N 1
ATOM 798 C CA . ALA A 1 103 ? -5.624 -0.991 -7.876 1.00 61.34 103 ALA A CA 1
ATOM 799 C C . ALA A 1 103 ? -4.385 -1.642 -8.481 1.00 61.34 103 ALA A C 1
ATOM 801 O O . ALA A 1 103 ? -3.274 -1.095 -8.305 1.00 61.34 103 ALA A O 1
#

Secondary structure (DSSP, 8-state):
-PPPHHHHHHHHHHHHHHHHHHHHHHHHHHTT-GGG---TTHHHHHHTHHHHHHHHHHHHHTT-EEEEEEEEEETTEEEEEEEEE-TTSPBPTT---------

Sequence (103 aa):
MMKSPFFWFGLVALIMCVDFAAFGYLIARSSNDPTFAVEESYYEKGLDWDTHMAQERRNAELGWRVAARVGEAGAGVRELVLTIVDRDARPVGGALIGVEAFA

Radius of gyration: 25.18 Å; chains: 1; bounding box: 72×26×54 Å

Foldseek 3Di:
DDDDVVVVVVVVVVVVVVVCVVVVVVVVCLVVDLVNDDDPPVVVCVVCVVVVVVVVVVCVVQLKDWDWDWADDDPNDIDIDIAIATNVRHGDPPDDDDDDDTD